Protein AF-A0A316YXF8-F1 (afdb_monomer_lite)

Structure (mmCIF, N/CA/C/O backbone):
data_AF-A0A316YXF8-F1
#
_entry.id   AF-A0A316YXF8-F1
#
loop_
_atom_site.group_PDB
_atom_site.id
_atom_site.type_symbol
_atom_site.label_atom_id
_atom_site.label_alt_id
_atom_site.label_comp_id
_atom_site.label_asym_id
_atom_site.label_entity_id
_atom_site.label_seq_id
_atom_site.pdbx_PDB_ins_code
_atom_site.Cartn_x
_atom_site.Cartn_y
_atom_site.Cartn_z
_atom_site.occupancy
_atom_site.B_iso_or_equiv
_atom_site.auth_seq_id
_atom_site.auth_comp_id
_atom_site.auth_asym_id
_atom_site.auth_atom_id
_atom_site.pdbx_PDB_model_num
ATOM 1 N N . GLY A 1 1 ? 9.022 20.559 -60.999 1.00 47.88 1 GLY A N 1
ATOM 2 C CA . GLY A 1 1 ? 9.938 20.021 -62.026 1.00 47.88 1 GLY A CA 1
ATOM 3 C C . GLY A 1 1 ? 11.095 19.333 -61.327 1.00 47.88 1 GLY A C 1
ATOM 4 O O . GLY A 1 1 ? 11.361 19.725 -60.196 1.00 47.88 1 GLY A O 1
ATOM 5 N N . PRO A 1 2 ? 11.727 18.314 -61.931 1.00 46.06 2 PRO A N 1
ATOM 6 C CA . PRO A 1 2 ? 12.823 17.569 -61.307 1.00 46.06 2 PRO A CA 1
ATOM 7 C C . PRO A 1 2 ? 14.004 18.493 -60.975 1.00 46.06 2 PRO A C 1
ATOM 9 O O . PRO A 1 2 ? 14.375 19.347 -61.781 1.00 46.06 2 PRO A O 1
ATOM 12 N N . THR A 1 3 ? 14.560 18.349 -59.773 1.00 60.22 3 THR A N 1
ATOM 13 C CA . THR A 1 3 ? 15.759 19.063 -59.309 1.00 60.22 3 THR A CA 1
ATOM 14 C C . THR A 1 3 ? 17.018 18.245 -59.606 1.00 60.22 3 THR A C 1
ATOM 16 O O . THR A 1 3 ? 16.942 17.033 -59.807 1.00 60.22 3 THR A O 1
ATOM 19 N N . ALA A 1 4 ? 18.189 18.896 -59.616 1.00 62.69 4 ALA A N 1
ATOM 20 C CA . ALA A 1 4 ? 19.482 18.242 -59.865 1.00 62.69 4 ALA A CA 1
ATOM 21 C C . ALA A 1 4 ? 19.772 17.070 -58.903 1.00 62.69 4 ALA A C 1
ATOM 23 O O . ALA A 1 4 ? 20.482 16.139 -59.265 1.00 62.69 4 ALA A O 1
ATOM 24 N N . GLU A 1 5 ? 19.180 17.092 -57.707 1.00 60.34 5 GLU A N 1
ATOM 25 C CA . GLU A 1 5 ? 19.328 16.050 -56.686 1.00 60.34 5 GLU A CA 1
ATOM 26 C C . GLU A 1 5 ? 18.308 14.902 -56.810 1.00 60.34 5 GLU A C 1
ATOM 28 O O . GLU A 1 5 ? 18.499 13.855 -56.199 1.00 60.34 5 GLU A O 1
ATOM 33 N N . ASN A 1 6 ? 17.245 15.038 -57.616 1.00 55.41 6 ASN A N 1
ATOM 34 C CA . ASN A 1 6 ? 16.284 13.952 -57.852 1.00 55.41 6 ASN A CA 1
ATOM 35 C C . ASN A 1 6 ? 15.755 13.947 -59.300 1.00 55.41 6 ASN A C 1
ATOM 37 O O . ASN A 1 6 ? 14.580 14.238 -59.552 1.00 55.41 6 ASN A O 1
ATOM 41 N N . PRO A 1 7 ? 16.613 13.594 -60.274 1.00 63.09 7 PRO A N 1
ATOM 42 C CA . PRO A 1 7 ? 16.256 13.604 -61.691 1.00 63.09 7 PRO A CA 1
ATOM 43 C C . PRO A 1 7 ? 15.217 12.535 -62.070 1.00 63.09 7 PRO A C 1
ATOM 45 O O . PRO A 1 7 ? 14.561 12.667 -63.099 1.00 63.09 7 PRO A O 1
ATOM 48 N N . GLY A 1 8 ? 15.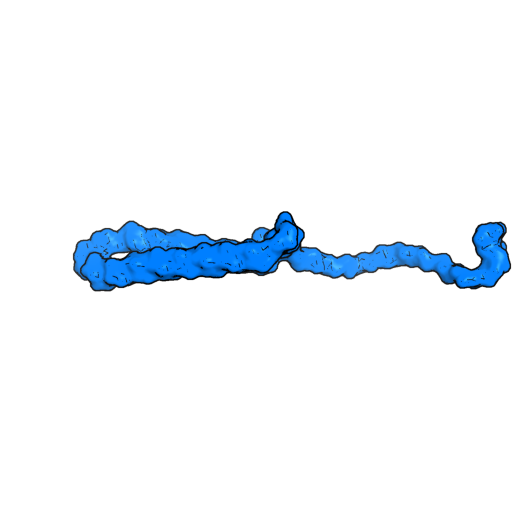046 11.491 -61.249 1.00 60.78 8 GLY A N 1
ATOM 49 C CA . GLY A 1 8 ? 14.103 10.392 -61.494 1.00 60.78 8 GLY A CA 1
ATOM 50 C C . GLY A 1 8 ? 12.742 10.543 -60.811 1.00 60.78 8 GLY A C 1
ATOM 51 O O . GLY A 1 8 ? 11.861 9.723 -61.051 1.00 60.78 8 GLY A O 1
ATOM 52 N N . ASN A 1 9 ? 12.563 11.553 -59.951 1.00 60.81 9 ASN A N 1
ATOM 53 C CA . ASN A 1 9 ? 11.360 11.741 -59.131 1.00 60.81 9 ASN A CA 1
ATOM 54 C C . ASN A 1 9 ? 10.955 10.470 -58.340 1.00 60.81 9 ASN A C 1
ATOM 56 O O . ASN A 1 9 ? 9.775 10.213 -58.114 1.00 60.81 9 ASN A O 1
ATOM 60 N N . VAL A 1 10 ? 11.946 9.658 -57.944 1.00 60.06 10 VAL A N 1
ATOM 61 C CA . VAL 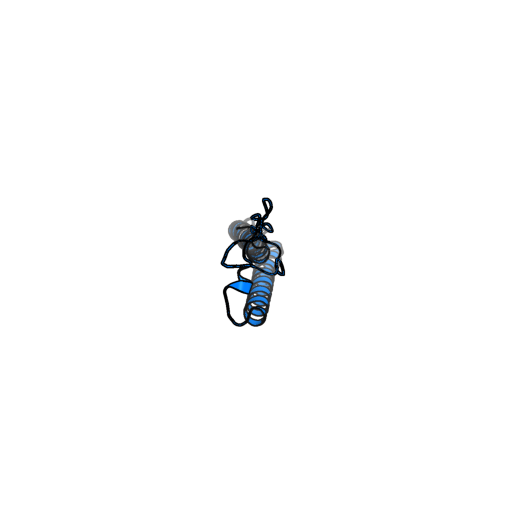A 1 10 ? 11.774 8.297 -57.386 1.00 60.06 10 VAL A CA 1
ATOM 62 C C . VAL A 1 10 ? 11.545 8.261 -55.872 1.00 60.06 10 VAL A C 1
ATOM 64 O O . VAL A 1 10 ? 11.285 7.203 -55.309 1.00 60.06 10 VAL A O 1
ATOM 67 N N . HIS A 1 11 ? 11.581 9.416 -55.211 1.00 53.88 11 HIS A N 1
ATOM 68 C CA . HIS A 1 11 ? 11.229 9.557 -53.802 1.00 53.88 11 HIS A CA 1
ATOM 69 C C . HIS A 1 11 ? 10.178 10.658 -53.667 1.00 53.88 11 HIS A C 1
ATOM 71 O O . HIS A 1 11 ? 10.406 11.755 -54.185 1.00 53.88 11 HIS A O 1
ATOM 77 N N . PRO A 1 12 ? 9.053 10.424 -52.968 1.00 56.94 12 PRO A N 1
ATOM 78 C CA . PRO A 1 12 ? 8.248 11.540 -52.517 1.00 56.94 12 PRO A CA 1
ATOM 79 C C . PRO A 1 12 ? 9.111 12.370 -51.562 1.00 56.94 12 PRO A C 1
ATOM 81 O O . PRO A 1 12 ? 9.734 11.819 -50.654 1.00 56.94 12 PRO A O 1
ATOM 84 N N . ALA A 1 13 ? 9.165 13.685 -51.778 1.00 58.84 13 ALA A N 1
ATOM 85 C CA . ALA A 1 13 ? 9.671 14.619 -50.783 1.00 58.84 13 ALA A CA 1
ATOM 86 C C . ALA A 1 13 ? 8.688 14.589 -49.608 1.00 58.84 13 ALA A C 1
ATOM 88 O O . ALA A 1 13 ? 7.696 15.314 -49.584 1.00 58.84 13 ALA A O 1
ATOM 89 N N . VAL A 1 14 ? 8.887 13.641 -48.696 1.00 53.72 14 VAL A N 1
ATOM 90 C CA . VAL A 1 14 ? 8.107 13.578 -47.470 1.00 53.72 14 VAL A CA 1
ATOM 91 C C . VAL A 1 14 ? 8.689 14.657 -46.571 1.00 53.72 14 VAL A C 1
ATOM 93 O O . VAL A 1 14 ? 9.672 14.427 -45.874 1.00 53.72 14 VAL A O 1
ATOM 96 N N . ASP A 1 15 ? 8.109 15.856 -46.619 1.00 58.12 15 ASP A N 1
ATOM 97 C CA . ASP A 1 15 ? 8.149 16.738 -45.458 1.00 58.12 15 ASP A CA 1
ATOM 98 C C . ASP A 1 15 ? 7.657 15.895 -44.278 1.00 58.12 15 ASP A C 1
ATOM 100 O O . ASP A 1 15 ? 6.524 15.390 -44.335 1.00 58.12 15 ASP A O 1
ATOM 104 N N . PRO A 1 16 ? 8.465 15.677 -43.228 1.00 53.88 16 PRO A N 1
ATOM 105 C CA . PRO A 1 16 ? 7.958 15.052 -42.031 1.00 53.88 16 PRO A CA 1
ATOM 106 C C . PRO A 1 16 ? 7.011 16.083 -41.426 1.00 53.88 16 PRO A C 1
ATOM 108 O O . PRO A 1 16 ? 7.422 16.982 -40.697 1.00 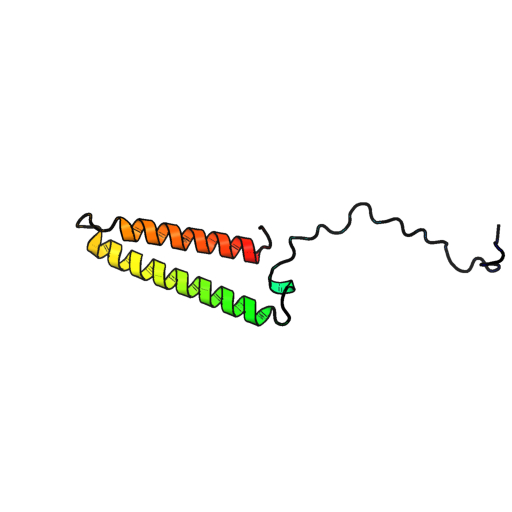53.88 16 PRO A O 1
ATOM 111 N N . LYS A 1 17 ? 5.726 16.003 -41.782 1.00 59.88 17 LYS A N 1
ATOM 112 C CA . LYS A 1 17 ? 4.672 16.647 -41.009 1.00 59.88 17 LYS A CA 1
ATOM 113 C C . LYS A 1 17 ? 4.815 16.081 -39.607 1.00 59.88 17 LYS A C 1
ATOM 115 O O . LYS A 1 17 ? 4.428 14.940 -39.372 1.00 59.88 17 LYS A O 1
ATOM 120 N N . SER A 1 18 ? 5.432 16.859 -38.717 1.00 55.16 18 SER A N 1
ATOM 121 C CA . SER A 1 18 ? 5.396 16.606 -37.284 1.00 55.16 18 SER A CA 1
ATOM 122 C C . SER A 1 18 ? 3.947 16.332 -36.927 1.00 55.16 18 SER A C 1
ATOM 124 O O . SER A 1 18 ? 3.079 17.160 -37.210 1.00 55.16 18 SER A O 1
ATOM 126 N N . ASP A 1 19 ? 3.689 15.144 -36.392 1.00 57.19 19 ASP A N 1
ATOM 127 C CA . ASP A 1 19 ? 2.354 14.753 -35.976 1.00 57.19 19 ASP A CA 1
ATOM 128 C C . ASP A 1 19 ? 1.853 15.796 -34.959 1.00 57.19 19 ASP A C 1
ATOM 130 O O . ASP A 1 19 ? 2.507 15.995 -33.930 1.00 57.19 19 ASP A O 1
ATOM 134 N N . PRO A 1 20 ? 0.757 16.530 -35.235 1.00 62.84 20 PRO A N 1
ATOM 135 C CA . PRO A 1 20 ? 0.239 17.535 -34.311 1.00 62.84 20 PRO A CA 1
ATOM 136 C C . PRO A 1 20 ? -0.295 16.911 -33.013 1.00 62.84 20 PRO A C 1
ATOM 138 O O . PRO A 1 20 ? -0.532 17.637 -32.050 1.00 62.84 20 PRO A O 1
ATOM 141 N N . ASN A 1 21 ? -0.457 15.584 -32.971 1.00 56.66 21 ASN A N 1
ATOM 142 C CA . ASN A 1 21 ? -0.730 14.811 -31.769 1.00 56.66 21 ASN A CA 1
ATOM 143 C C . ASN A 1 21 ? 0.407 13.803 -31.545 1.00 56.66 21 ASN A C 1
ATOM 145 O O . ASN A 1 21 ? 0.245 12.615 -31.837 1.00 56.66 21 ASN A O 1
ATOM 149 N N . PRO A 1 22 ? 1.561 14.227 -30.990 1.00 59.91 22 PRO A N 1
ATOM 150 C CA . PRO A 1 22 ? 2.504 13.252 -30.463 1.00 59.91 22 PRO A CA 1
ATOM 151 C C . PRO A 1 22 ? 1.747 12.357 -29.468 1.00 59.91 22 PRO A C 1
ATOM 153 O O . PRO A 1 22 ? 0.905 12.876 -28.721 1.00 59.91 22 PRO A O 1
ATOM 156 N N . PRO A 1 23 ? 1.991 11.031 -29.449 1.00 59.16 23 PRO A N 1
ATOM 157 C CA . PRO A 1 23 ? 1.361 10.164 -28.467 1.00 59.16 23 PRO A CA 1
ATOM 158 C C . PRO A 1 23 ? 1.596 10.788 -27.097 1.00 59.16 23 PRO A C 1
ATOM 160 O O . PRO A 1 23 ? 2.741 11.089 -26.743 1.00 59.16 23 PRO A O 1
ATOM 163 N N . LYS A 1 24 ? 0.502 11.064 -26.369 1.00 53.38 24 LYS A N 1
ATOM 164 C CA . LYS A 1 24 ? 0.579 11.539 -24.988 1.00 53.38 24 LYS A CA 1
ATOM 165 C C . LYS A 1 24 ? 1.567 10.610 -24.301 1.00 53.38 24 LYS A C 1
ATOM 167 O O . LYS A 1 24 ? 1.338 9.403 -24.288 1.00 53.38 24 LYS A O 1
ATOM 172 N N . GLN A 1 25 ? 2.680 11.151 -23.804 1.00 53.72 25 GLN A N 1
ATOM 173 C CA . GLN A 1 25 ? 3.517 10.406 -22.877 1.00 53.72 25 GLN A CA 1
ATOM 174 C C . GLN A 1 25 ? 2.635 10.196 -21.647 1.00 53.72 25 GLN A C 1
ATOM 176 O O . GLN A 1 25 ? 2.599 11.042 -20.760 1.00 53.72 25 GLN A O 1
ATOM 181 N N . GLU A 1 26 ? 1.841 9.120 -21.654 1.00 53.31 26 GLU A N 1
ATOM 182 C CA . GLU A 1 26 ? 1.314 8.508 -20.444 1.00 53.31 26 GLU A CA 1
ATOM 183 C C . GLU A 1 26 ? 2.505 8.468 -19.491 1.00 53.31 26 GLU A C 1
ATOM 185 O O . GLU A 1 26 ? 3.575 7.989 -19.891 1.00 53.31 26 GLU A O 1
ATOM 190 N N . GLY A 1 27 ? 2.374 9.157 -18.350 1.00 54.09 27 GLY A N 1
ATOM 191 C CA . GLY A 1 27 ? 3.498 9.560 -17.507 1.00 54.09 27 GLY A CA 1
ATOM 192 C C . GLY A 1 27 ? 4.496 8.421 -17.400 1.00 54.09 27 GLY A C 1
ATOM 193 O O . GLY A 1 27 ? 4.093 7.289 -17.134 1.00 54.09 27 GLY A O 1
ATOM 194 N N . ARG A 1 28 ? 5.765 8.691 -17.747 1.00 60.84 28 ARG A N 1
ATOM 195 C CA . ARG A 1 28 ? 6.804 7.661 -17.885 1.00 60.84 28 ARG A CA 1
ATOM 196 C C . ARG A 1 28 ? 6.825 6.852 -16.598 1.00 60.84 28 ARG A C 1
ATOM 198 O O . ARG A 1 28 ? 7.370 7.304 -15.599 1.00 60.84 28 ARG A O 1
ATOM 205 N N . SER A 1 29 ? 6.182 5.689 -16.631 1.00 71.62 29 SER A N 1
ATOM 206 C CA . SER A 1 29 ? 6.061 4.841 -15.457 1.00 71.62 29 SER A CA 1
ATOM 207 C C . SER A 1 29 ? 7.460 4.577 -14.917 1.00 71.62 29 SER A C 1
ATOM 209 O O . SER A 1 29 ? 8.369 4.304 -15.707 1.00 71.62 29 SER A O 1
ATOM 211 N N . ILE A 1 30 ? 7.641 4.636 -13.596 1.00 81.06 30 ILE A N 1
ATOM 212 C CA . ILE A 1 30 ? 8.954 4.433 -12.967 1.00 81.06 30 ILE A CA 1
ATOM 213 C C . ILE A 1 30 ? 9.586 3.085 -13.346 1.00 81.06 30 ILE A C 1
ATOM 215 O O . ILE A 1 30 ? 10.805 2.934 -13.305 1.00 81.06 30 ILE A O 1
ATOM 219 N N . PHE A 1 31 ? 8.772 2.118 -13.785 1.00 82.12 31 PHE A N 1
ATOM 220 C CA . PHE A 1 31 ? 9.231 0.835 -14.309 1.00 82.12 31 PHE A CA 1
ATOM 221 C C . PHE A 1 31 ? 10.119 0.981 -15.552 1.00 82.12 31 PHE A C 1
ATOM 223 O O . PHE A 1 31 ? 11.032 0.186 -15.733 1.00 82.12 31 PHE A O 1
ATOM 230 N N . ASN A 1 32 ? 9.918 2.020 -16.364 1.00 80.31 32 ASN A N 1
ATOM 231 C CA . ASN A 1 32 ? 10.739 2.295 -17.545 1.00 80.31 32 ASN A CA 1
ATOM 232 C C . ASN A 1 32 ? 12.052 3.024 -17.209 1.00 80.31 32 ASN A C 1
ATOM 234 O O . ASN A 1 32 ? 12.888 3.208 -18.091 1.00 80.31 32 ASN A O 1
ATOM 238 N N . SER A 1 33 ? 12.233 3.455 -15.957 1.00 83.06 33 SER A N 1
ATOM 239 C CA . SER A 1 33 ? 13.409 4.208 -15.501 1.00 83.06 33 SER A CA 1
ATOM 240 C C . SER A 1 33 ? 14.547 3.313 -15.002 1.00 83.06 33 SER A C 1
ATOM 242 O O . SER A 1 33 ? 15.572 3.823 -14.554 1.00 83.06 33 SER A O 1
ATOM 244 N N . ILE A 1 34 ? 14.381 1.989 -15.054 1.00 84.81 34 ILE A N 1
ATOM 245 C CA . ILE A 1 34 ? 15.370 1.014 -14.589 1.00 84.81 34 ILE A CA 1
ATOM 246 C C . ILE A 1 34 ? 15.530 -0.143 -15.582 1.00 84.81 34 ILE A C 1
ATOM 248 O O . ILE A 1 34 ? 14.632 -0.429 -16.369 1.00 84.81 34 ILE A O 1
ATOM 252 N N . GLU A 1 35 ? 16.657 -0.854 -15.510 1.00 83.81 35 GLU A N 1
ATOM 253 C CA . GLU A 1 35 ? 16.965 -1.964 -16.428 1.00 83.81 35 GLU A CA 1
ATOM 254 C C . GLU A 1 35 ? 16.044 -3.181 -16.248 1.00 83.81 35 GLU A C 1
ATOM 256 O O . GLU A 1 35 ? 15.701 -3.850 -17.222 1.00 83.81 35 GLU A O 1
ATOM 261 N N . ASN A 1 36 ? 15.631 -3.475 -15.008 1.00 89.62 36 ASN A N 1
ATOM 262 C CA . ASN A 1 36 ? 14.772 -4.617 -14.693 1.00 89.62 36 ASN A CA 1
ATOM 263 C C . ASN A 1 36 ? 13.424 -4.172 -14.089 1.00 89.62 36 ASN A C 1
ATOM 265 O O . ASN A 1 36 ? 13.267 -4.197 -12.863 1.00 89.62 36 ASN A O 1
ATOM 269 N N . PRO A 1 37 ? 12.423 -3.820 -14.919 1.00 87.81 37 PRO A N 1
ATOM 270 C CA . PRO A 1 37 ? 11.098 -3.404 -14.450 1.00 87.81 37 PRO A CA 1
ATOM 271 C C . PRO A 1 37 ? 10.396 -4.453 -13.577 1.00 87.81 37 PRO A C 1
ATOM 273 O O . PRO A 1 37 ? 9.634 -4.099 -12.676 1.00 87.81 37 PRO A O 1
ATOM 276 N N . TYR A 1 38 ? 10.649 -5.744 -13.813 1.00 89.12 38 TYR A N 1
ATOM 277 C CA . TYR A 1 38 ? 10.025 -6.830 -13.056 1.00 89.12 38 TYR A CA 1
ATOM 278 C C . TYR A 1 38 ? 10.517 -6.876 -11.610 1.00 89.12 38 TYR A C 1
ATOM 280 O O . TYR A 1 38 ? 9.704 -7.055 -10.705 1.00 89.12 38 TYR A O 1
ATOM 288 N N . ALA A 1 39 ? 11.814 -6.649 -11.385 1.00 89.94 39 ALA A N 1
ATOM 289 C CA . ALA A 1 39 ? 12.379 -6.594 -10.038 1.00 89.94 39 ALA A CA 1
ATOM 290 C C . ALA A 1 39 ? 11.772 -5.448 -9.216 1.00 89.94 39 ALA A C 1
ATOM 292 O O . ALA A 1 39 ? 11.421 -5.635 -8.052 1.00 89.94 39 ALA A O 1
ATOM 293 N N . LEU A 1 40 ? 11.578 -4.275 -9.828 1.00 89.62 40 LEU A N 1
ATOM 294 C CA . LEU A 1 40 ? 10.905 -3.159 -9.161 1.00 89.62 40 LEU A CA 1
ATOM 295 C C . LEU A 1 40 ? 9.428 -3.446 -8.917 1.00 89.62 40 LEU A C 1
ATOM 297 O O . LEU A 1 40 ? 8.927 -3.130 -7.844 1.00 89.62 40 LEU A O 1
ATOM 301 N N . ARG A 1 41 ? 8.730 -4.086 -9.862 1.00 89.56 41 ARG A N 1
ATOM 302 C CA . ARG A 1 41 ? 7.334 -4.495 -9.654 1.00 89.56 41 ARG A CA 1
ATOM 303 C C . ARG A 1 41 ? 7.211 -5.446 -8.468 1.00 89.56 41 ARG A C 1
ATOM 305 O O . ARG A 1 41 ? 6.338 -5.253 -7.630 1.00 89.56 41 ARG A O 1
ATOM 312 N N . GLU A 1 42 ? 8.105 -6.424 -8.369 1.00 92.69 42 GLU A N 1
ATOM 313 C CA 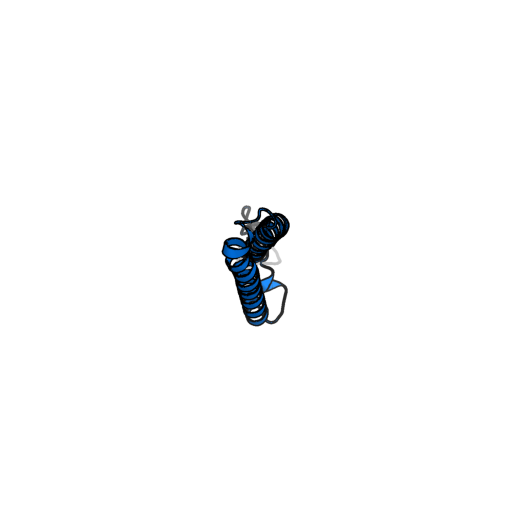. GLU A 1 42 ? 8.152 -7.354 -7.243 1.00 92.69 42 GLU A CA 1
ATOM 314 C C . GLU A 1 42 ? 8.449 -6.634 -5.918 1.00 92.69 42 GLU A C 1
ATOM 316 O O . GLU A 1 42 ? 7.769 -6.878 -4.921 1.00 92.69 42 GLU A O 1
ATOM 321 N N . ALA A 1 43 ? 9.426 -5.723 -5.900 1.00 94.81 43 ALA A N 1
ATOM 322 C CA . ALA A 1 43 ? 9.757 -4.932 -4.717 1.00 94.81 43 ALA A CA 1
ATOM 323 C C . ALA A 1 43 ? 8.579 -4.054 -4.257 1.00 94.81 43 ALA A C 1
ATOM 325 O O . ALA A 1 43 ? 8.276 -4.013 -3.066 1.00 94.81 43 ALA A O 1
ATOM 326 N N . MET A 1 44 ? 7.872 -3.418 -5.196 1.00 92.94 44 MET A N 1
ATOM 327 C CA . MET A 1 44 ? 6.679 -2.614 -4.914 1.00 92.94 44 MET A CA 1
ATOM 328 C C . MET A 1 44 ? 5.540 -3.470 -4.353 1.00 92.94 44 MET A C 1
ATOM 330 O O . MET A 1 44 ? 4.936 -3.101 -3.352 1.00 92.94 44 MET A O 1
ATOM 334 N N . THR A 1 45 ? 5.289 -4.652 -4.925 1.00 92.88 45 THR A N 1
ATOM 335 C CA . THR A 1 45 ? 4.291 -5.590 -4.383 1.00 92.88 45 THR A CA 1
ATOM 336 C C . THR A 1 45 ? 4.652 -6.057 -2.971 1.00 92.88 45 THR A C 1
ATOM 338 O O . THR A 1 45 ? 3.775 -6.161 -2.118 1.00 92.88 45 THR A O 1
ATOM 341 N N . LYS A 1 46 ? 5.935 -6.313 -2.683 1.00 96.81 46 LYS A N 1
ATOM 342 C CA . LYS A 1 46 ? 6.384 -6.649 -1.321 1.00 96.81 46 LYS A CA 1
ATOM 343 C C . LYS A 1 46 ? 6.147 -5.493 -0.350 1.00 96.81 46 LYS A C 1
ATOM 345 O O . LYS A 1 46 ? 5.642 -5.732 0.741 1.00 96.81 46 LYS A O 1
ATOM 350 N N . LEU A 1 47 ? 6.455 -4.260 -0.757 1.00 96.62 47 LEU A N 1
ATOM 351 C CA . LEU A 1 47 ? 6.209 -3.063 0.047 1.00 96.62 47 LEU A CA 1
ATOM 352 C C . LEU A 1 47 ? 4.716 -2.888 0.364 1.00 96.62 47 LEU A C 1
ATOM 354 O O . LEU A 1 47 ? 4.364 -2.664 1.520 1.00 96.62 47 LEU A O 1
ATOM 358 N N . GLU A 1 48 ? 3.842 -3.035 -0.634 1.00 95.00 48 GLU A N 1
ATOM 359 C CA . GLU A 1 48 ? 2.384 -2.978 -0.458 1.00 95.00 48 GLU A CA 1
ATOM 360 C C . GLU A 1 48 ? 1.891 -4.031 0.545 1.00 95.00 48 GLU A C 1
ATOM 362 O O . GLU A 1 48 ? 1.150 -3.692 1.468 1.00 95.00 48 GLU A O 1
ATOM 367 N N . SER A 1 49 ? 2.361 -5.277 0.420 1.00 96.62 49 SER A N 1
ATOM 368 C CA . SER A 1 49 ? 2.031 -6.356 1.359 1.00 96.62 49 SER A CA 1
ATOM 369 C C . SER A 1 49 ? 2.514 -6.064 2.782 1.00 96.62 49 SER A C 1
ATOM 371 O O . SER A 1 49 ? 1.777 -6.296 3.736 1.00 96.62 49 SER A O 1
ATOM 373 N N . SER A 1 50 ? 3.722 -5.517 2.949 1.00 97.75 50 SER A N 1
ATOM 374 C CA . SER A 1 50 ? 4.235 -5.133 4.271 1.00 97.75 50 SER A CA 1
ATOM 375 C C . SER A 1 50 ? 3.427 -3.995 4.900 1.00 97.75 50 SER A C 1
ATOM 377 O O . SER A 1 50 ? 3.210 -3.992 6.110 1.00 97.75 50 SER A O 1
ATOM 379 N N . LEU A 1 51 ? 2.940 -3.039 4.102 1.00 97.44 51 LEU A N 1
ATOM 380 C CA . LEU A 1 51 ? 2.037 -1.996 4.595 1.00 97.44 51 LEU A CA 1
ATOM 381 C C . LEU A 1 51 ? 0.701 -2.587 5.061 1.00 97.44 51 LEU A C 1
ATOM 383 O O . LEU A 1 51 ? 0.194 -2.181 6.106 1.00 97.44 51 LEU A O 1
ATOM 387 N N . ASP A 1 52 ? 0.155 -3.561 4.331 1.00 96.94 52 ASP A N 1
ATOM 388 C CA . ASP A 1 52 ? -1.067 -4.265 4.731 1.00 96.94 52 ASP A CA 1
ATOM 389 C C . ASP A 1 52 ? -0.891 -5.063 6.023 1.00 96.94 52 ASP A C 1
ATOM 391 O O . ASP A 1 52 ? -1.772 -5.042 6.885 1.00 96.94 52 ASP A O 1
ATOM 395 N N . GLU A 1 53 ? 0.259 -5.705 6.205 1.00 97.19 53 GLU A N 1
ATOM 396 C CA . GLU A 1 53 ? 0.592 -6.407 7.442 1.00 97.19 53 GLU A CA 1
ATOM 397 C C . GLU A 1 53 ? 0.647 -5.438 8.632 1.00 97.19 53 GLU A C 1
ATOM 399 O O . GLU A 1 53 ? -0.013 -5.666 9.646 1.00 97.19 53 GLU A O 1
ATOM 404 N N . ILE A 1 54 ? 1.336 -4.301 8.487 1.00 95.44 54 ILE A N 1
ATOM 405 C CA . ILE A 1 54 ? 1.415 -3.270 9.534 1.00 95.44 54 ILE A CA 1
ATOM 406 C C . ILE A 1 54 ? 0.024 -2.721 9.877 1.00 95.44 54 ILE A C 1
ATOM 408 O O . ILE A 1 54 ? -0.323 -2.602 11.053 1.00 95.44 54 ILE A O 1
ATOM 412 N N . ILE A 1 55 ? -0.792 -2.397 8.869 1.00 94.69 55 ILE A N 1
ATOM 413 C CA . ILE A 1 55 ? -2.169 -1.928 9.080 1.00 94.69 55 ILE A CA 1
ATOM 414 C C . ILE A 1 55 ? -2.980 -2.981 9.841 1.00 94.69 55 ILE A C 1
ATOM 416 O O . ILE A 1 55 ? -3.700 -2.627 10.776 1.00 94.69 55 ILE A O 1
ATOM 420 N N . SER A 1 56 ? -2.841 -4.255 9.475 1.00 94.56 56 SER A N 1
ATOM 421 C CA . SER A 1 56 ? -3.552 -5.365 10.115 1.00 94.56 56 SER A CA 1
ATOM 422 C C . SER A 1 56 ? -3.155 -5.531 11.583 1.00 94.56 56 SER A C 1
ATOM 424 O O . SER A 1 56 ? -4.028 -5.750 12.422 1.00 94.56 56 SER A O 1
ATOM 426 N N . LEU A 1 57 ? -1.870 -5.353 11.919 1.00 93.06 57 LEU A N 1
ATOM 427 C CA . LEU A 1 57 ? -1.390 -5.369 13.306 1.00 93.06 57 LEU A CA 1
ATOM 428 C C . LEU A 1 57 ? -2.064 -4.271 14.136 1.00 93.06 57 LEU A C 1
ATOM 430 O O . LEU A 1 57 ? -2.639 -4.553 15.187 1.00 93.06 57 LEU A O 1
ATOM 434 N N . PHE A 1 58 ? -2.076 -3.033 13.632 1.00 91.62 58 PHE A N 1
ATOM 435 C CA . PHE A 1 58 ? -2.763 -1.940 14.316 1.00 91.62 58 PHE A CA 1
ATOM 436 C C . PHE A 1 58 ? -4.267 -2.197 14.435 1.00 91.62 58 PHE A C 1
ATOM 438 O O . PHE A 1 58 ? -4.842 -1.929 15.481 1.00 91.62 58 PHE A O 1
ATOM 445 N N . GLN A 1 59 ? -4.925 -2.717 13.399 1.00 88.62 59 GLN A N 1
ATOM 446 C CA . GLN A 1 59 ? -6.360 -3.006 13.455 1.00 88.62 59 GLN A CA 1
ATOM 447 C C . GLN A 1 59 ? -6.694 -4.075 14.503 1.00 88.62 59 GLN A C 1
ATOM 449 O O . GLN A 1 59 ? -7.597 -3.855 15.308 1.00 88.62 59 GLN A O 1
ATOM 454 N N . GLY A 1 60 ? -5.925 -5.167 14.563 1.00 87.00 60 GLY A N 1
ATOM 455 C CA . GLY A 1 60 ? -6.108 -6.213 15.572 1.00 87.00 60 GLY A CA 1
ATOM 456 C C . GLY A 1 60 ? -5.880 -5.716 17.005 1.00 87.00 60 GLY A C 1
ATOM 457 O O . GLY A 1 60 ? -6.654 -6.030 17.912 1.00 87.00 60 GLY A O 1
ATOM 458 N N . GLU A 1 61 ? -4.861 -4.880 17.224 1.00 78.38 61 GLU A N 1
ATOM 459 C CA . GLU A 1 61 ? -4.641 -4.246 18.529 1.00 78.38 61 GLU A CA 1
ATOM 460 C C . GLU A 1 61 ? -5.706 -3.192 18.856 1.00 78.38 61 GLU A C 1
ATOM 462 O O . GLU A 1 61 ? -6.104 -3.053 20.012 1.00 78.38 61 GLU A O 1
ATOM 467 N N . GLY A 1 62 ? -6.211 -2.473 17.854 1.00 75.00 62 GLY A N 1
ATOM 468 C CA . 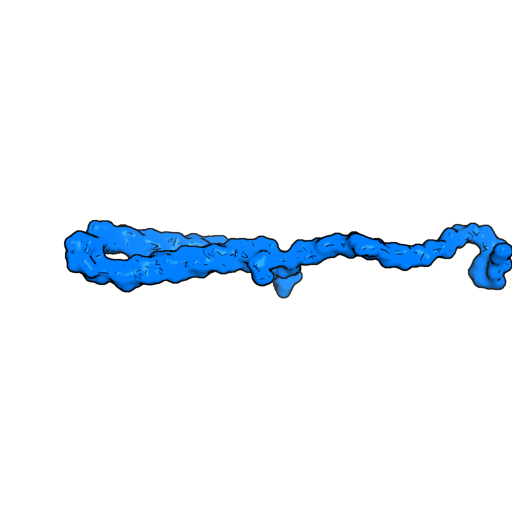GLY A 1 62 ? -7.253 -1.459 17.993 1.00 75.00 62 GLY A CA 1
ATOM 469 C C . GLY A 1 62 ? -8.588 -2.012 18.472 1.00 75.00 62 GLY A C 1
ATOM 470 O O . GLY A 1 62 ? -9.258 -1.354 19.267 1.00 75.00 62 GLY A O 1
ATOM 471 N N . ASP A 1 63 ? -8.941 -3.235 18.084 1.00 71.62 63 ASP A N 1
ATOM 472 C CA . ASP A 1 63 ? -10.121 -3.931 18.610 1.00 71.62 63 ASP A CA 1
ATOM 473 C C . ASP A 1 63 ? -9.982 -4.266 20.107 1.00 71.62 63 ASP A C 1
ATOM 475 O O . ASP A 1 63 ? -10.974 -4.349 20.841 1.00 71.62 63 ASP A O 1
ATOM 479 N N . THR A 1 64 ? -8.739 -4.407 20.575 1.00 68.19 64 THR A N 1
ATOM 480 C CA . THR A 1 64 ? -8.407 -4.725 21.968 1.00 68.19 64 THR A CA 1
ATOM 481 C C . THR A 1 64 ? -8.277 -3.453 22.816 1.00 68.19 64 THR A C 1
ATOM 483 O O . THR A 1 64 ? -8.938 -3.328 23.843 1.00 68.19 64 THR A O 1
ATOM 486 N N . LEU A 1 65 ? -7.487 -2.476 22.359 1.00 66.81 65 LEU A N 1
ATOM 487 C CA . LEU A 1 65 ? -7.160 -1.223 23.056 1.00 66.81 65 LEU A CA 1
ATOM 488 C C . LEU A 1 65 ? -8.205 -0.116 22.859 1.00 66.81 65 LEU A C 1
ATOM 490 O O . LEU A 1 65 ? -8.290 0.822 23.652 1.00 66.81 65 LEU A O 1
ATOM 494 N N . GLY A 1 66 ? -9.005 -0.188 21.793 1.00 59.38 66 GLY A N 1
ATOM 495 C CA . GLY A 1 66 ? -10.034 0.802 21.469 1.00 59.38 66 GLY A CA 1
ATOM 496 C C . GLY A 1 66 ? -11.161 0.874 22.499 1.00 59.38 66 GLY A C 1
ATOM 497 O O . GLY A 1 66 ? -11.831 1.902 22.583 1.00 59.38 66 GLY A O 1
ATOM 498 N N . LYS A 1 67 ? -11.324 -0.169 23.322 1.00 61.56 67 LYS A N 1
ATOM 499 C CA . LYS A 1 67 ? -12.260 -0.186 24.455 1.00 61.56 67 LYS A CA 1
ATOM 500 C C . LYS A 1 67 ? -11.844 0.763 25.584 1.00 61.56 67 LYS A C 1
ATOM 502 O O . LYS A 1 67 ? -12.718 1.296 26.258 1.00 61.56 67 LYS A O 1
ATOM 507 N N . ASP A 1 68 ? -10.547 1.051 25.705 1.00 62.31 68 ASP A N 1
ATOM 508 C CA . ASP A 1 68 ? -9.973 1.850 26.796 1.00 62.31 68 ASP A CA 1
ATOM 509 C C . ASP A 1 68 ? -9.588 3.280 26.366 1.00 62.31 68 ASP A C 1
ATOM 511 O O . ASP A 1 68 ? -8.948 4.020 27.109 1.00 62.31 68 ASP A O 1
ATOM 515 N N . GLY A 1 69 ? -9.957 3.700 25.149 1.00 63.50 69 GLY A N 1
ATOM 516 C CA . GLY A 1 69 ? -9.756 5.075 24.667 1.00 63.50 69 GLY A CA 1
ATOM 517 C C . GLY A 1 69 ? -8.310 5.456 24.304 1.00 63.50 69 GLY A C 1
ATOM 518 O O . GLY A 1 69 ? -8.082 6.565 23.824 1.00 63.50 69 GLY A O 1
ATOM 519 N N . GLY A 1 70 ? -7.336 4.551 24.459 1.00 74.56 70 GLY A N 1
ATOM 520 C CA . GLY A 1 70 ? -5.907 4.806 24.202 1.00 74.56 70 GLY A CA 1
ATOM 521 C C . GLY A 1 70 ? -5.452 4.680 22.740 1.00 74.56 70 GLY A C 1
ATOM 522 O O . GLY A 1 70 ? -4.304 4.980 22.418 1.00 74.56 70 GLY A O 1
ATOM 523 N N . PHE A 1 71 ? -6.327 4.253 21.824 1.00 83.56 71 PHE A N 1
ATOM 524 C CA . PHE A 1 71 ? -5.931 3.829 20.473 1.00 83.56 71 PHE A CA 1
ATOM 525 C C . PHE A 1 71 ? -5.776 4.968 19.432 1.00 83.56 71 PHE A C 1
ATOM 527 O O . PHE A 1 71 ? -5.700 4.735 18.225 1.00 83.56 71 PHE A O 1
ATOM 534 N N . THR A 1 72 ? -5.711 6.231 19.857 1.00 85.00 72 THR A N 1
ATOM 535 C CA . THR A 1 72 ? -5.646 7.389 18.940 1.00 85.00 72 THR A CA 1
ATOM 536 C C . THR A 1 72 ? -4.417 7.351 18.025 1.00 85.00 72 THR A C 1
ATOM 538 O O . THR A 1 72 ? -4.543 7.572 16.821 1.00 85.00 72 THR A O 1
ATOM 541 N N . LYS A 1 73 ? -3.240 6.986 18.554 1.00 87.19 73 LYS A N 1
ATOM 542 C CA . LYS A 1 73 ? -2.009 6.871 17.752 1.00 87.19 73 LYS A CA 1
ATOM 543 C C . LYS A 1 73 ? -2.044 5.726 16.743 1.00 87.19 73 LYS A C 1
ATOM 545 O O . LYS A 1 73 ? -1.538 5.893 15.638 1.00 87.19 73 LYS A O 1
ATOM 550 N N . GLY A 1 74 ? -2.699 4.615 17.073 1.00 88.38 74 GLY A N 1
ATOM 551 C CA . GLY A 1 74 ? -2.912 3.522 16.126 1.00 88.38 74 GLY A CA 1
ATOM 552 C C . GLY A 1 74 ? -3.804 3.941 14.954 1.00 88.38 74 GLY A C 1
ATOM 553 O O . GLY A 1 74 ? -3.487 3.650 13.805 1.00 88.38 74 GLY A O 1
ATOM 554 N N . LYS A 1 75 ? -4.864 4.723 15.213 1.00 89.56 75 LYS A N 1
ATOM 555 C CA . LYS A 1 75 ? -5.708 5.299 14.149 1.00 89.56 75 LYS A CA 1
ATOM 556 C C . LYS A 1 75 ? -4.933 6.261 13.244 1.00 89.56 75 LYS A C 1
ATOM 558 O O . LYS A 1 75 ? -5.064 6.171 12.027 1.00 89.56 75 LYS A O 1
ATOM 563 N N . GLU A 1 76 ? -4.117 7.151 13.817 1.00 92.56 76 GLU A N 1
ATOM 564 C CA . GLU A 1 76 ? -3.239 8.046 13.043 1.00 92.56 76 GLU A CA 1
ATOM 565 C C . GLU A 1 76 ? -2.267 7.250 12.153 1.00 92.56 76 GLU A C 1
ATOM 567 O O . GLU A 1 76 ? -2.108 7.566 10.972 1.00 92.56 76 GLU A O 1
ATOM 572 N N . ALA A 1 77 ? -1.655 6.195 12.701 1.00 92.50 77 ALA A N 1
ATOM 573 C CA . ALA A 1 77 ? -0.732 5.329 11.974 1.00 92.50 77 ALA A CA 1
ATOM 574 C C . ALA A 1 77 ? -1.425 4.605 10.809 1.00 92.50 77 ALA A C 1
ATOM 576 O O . ALA A 1 77 ? -0.933 4.665 9.684 1.00 92.50 77 ALA A O 1
ATOM 577 N N . ILE A 1 78 ? -2.601 4.004 11.039 1.00 94.69 78 ILE A N 1
ATOM 578 C CA . ILE A 1 78 ? -3.402 3.352 9.988 1.00 94.69 78 ILE A CA 1
ATOM 579 C C . ILE A 1 78 ? -3.688 4.323 8.839 1.00 94.69 78 ILE A C 1
ATOM 581 O O . ILE A 1 78 ? -3.494 3.967 7.678 1.00 94.69 78 ILE A O 1
ATOM 585 N N . THR A 1 79 ? -4.133 5.546 9.143 1.00 95.69 79 THR A N 1
ATOM 586 C CA . THR A 1 79 ? -4.399 6.565 8.117 1.00 95.69 79 THR A CA 1
ATOM 587 C C . THR A 1 79 ? -3.141 6.878 7.314 1.00 95.69 79 THR A C 1
ATOM 589 O O . THR A 1 79 ? -3.185 6.908 6.088 1.00 95.69 79 THR A O 1
ATOM 592 N N . LYS A 1 80 ? -1.996 7.043 7.983 1.00 97.12 80 LYS A N 1
ATOM 593 C CA . LYS A 1 80 ? -0.729 7.345 7.313 1.00 97.12 80 LYS A CA 1
ATOM 594 C C . LYS A 1 80 ? -0.285 6.224 6.370 1.00 97.12 80 LYS A C 1
ATOM 596 O O . LYS A 1 80 ? 0.069 6.506 5.230 1.00 97.12 80 LYS A O 1
ATOM 601 N N . PHE A 1 81 ? -0.348 4.968 6.810 1.00 96.81 81 PHE A N 1
ATOM 602 C CA . PHE A 1 81 ? 0.021 3.832 5.963 1.00 96.81 81 PHE A CA 1
ATOM 603 C C . PHE A 1 81 ? -0.93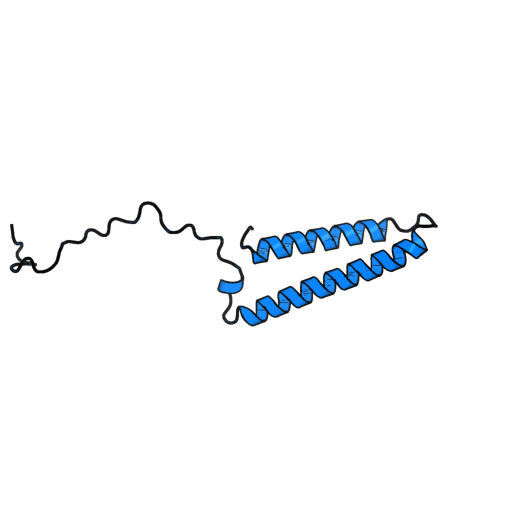6 3.651 4.780 1.00 96.81 81 PHE A C 1
ATOM 605 O O . PHE A 1 81 ? -0.487 3.317 3.688 1.00 96.81 81 PHE A O 1
ATOM 612 N N . LYS A 1 82 ? -2.236 3.925 4.955 1.00 96.38 82 LYS A N 1
ATOM 613 C CA . LYS A 1 82 ? -3.200 3.931 3.843 1.00 96.38 82 LYS A CA 1
ATOM 614 C C . LYS A 1 82 ? -2.871 5.000 2.802 1.00 96.38 82 LYS A C 1
ATOM 616 O O . LYS A 1 82 ? -2.847 4.677 1.620 1.00 96.38 82 LYS A O 1
ATOM 621 N N . ASN A 1 83 ? -2.547 6.218 3.233 1.00 97.06 83 ASN A N 1
ATOM 622 C CA . ASN A 1 83 ? -2.156 7.291 2.316 1.00 97.06 83 ASN A CA 1
ATOM 623 C C . ASN A 1 83 ? -0.896 6.919 1.525 1.00 97.06 83 ASN A C 1
ATOM 625 O O . ASN A 1 83 ? -0.860 7.088 0.313 1.00 97.06 83 ASN A O 1
ATOM 629 N N . TRP A 1 84 ? 0.105 6.320 2.177 1.00 97.12 84 TRP A N 1
ATOM 630 C CA . TRP A 1 84 ? 1.290 5.825 1.471 1.00 97.12 84 TRP A CA 1
ATOM 631 C C . TRP A 1 84 ? 0.951 4.777 0.410 1.00 97.12 84 TRP A C 1
ATOM 633 O O . TRP A 1 84 ? 1.535 4.801 -0.666 1.00 97.12 84 TRP A O 1
ATOM 643 N N . LYS A 1 85 ? -0.012 3.879 0.657 1.00 95.06 85 LYS A N 1
ATOM 644 C CA . LYS A 1 85 ? -0.469 2.940 -0.382 1.00 95.06 85 LYS A CA 1
ATOM 645 C C . LYS A 1 85 ? -1.093 3.659 -1.578 1.00 95.06 85 LYS A C 1
ATOM 647 O O . LYS A 1 85 ? -0.858 3.252 -2.711 1.00 95.06 85 LYS A O 1
ATOM 652 N N . GLU A 1 86 ? -1.878 4.706 -1.341 1.00 93.94 86 GLU A N 1
ATOM 653 C CA . GLU A 1 86 ? -2.463 5.511 -2.419 1.00 93.94 86 GLU A CA 1
ATOM 654 C C . GLU A 1 86 ? -1.380 6.221 -3.241 1.00 93.94 86 GLU A C 1
ATOM 656 O O . GLU A 1 86 ? -1.440 6.205 -4.469 1.00 93.94 86 GLU A O 1
ATOM 661 N N . GLU A 1 87 ? -0.359 6.771 -2.581 1.00 93.81 87 GLU A N 1
ATOM 662 C CA . GLU A 1 87 ? 0.809 7.368 -3.239 1.00 93.81 87 GLU A CA 1
ATOM 663 C C . GLU A 1 87 ? 1.581 6.327 -4.072 1.00 93.81 87 GLU A C 1
ATOM 665 O O . GLU A 1 87 ? 1.909 6.578 -5.230 1.00 93.81 87 GLU A O 1
ATOM 670 N N . LEU A 1 88 ? 1.805 5.115 -3.549 1.00 91.81 88 LEU A N 1
ATOM 671 C CA . LEU A 1 88 ? 2.457 4.030 -4.299 1.00 91.81 88 LEU A CA 1
ATOM 672 C C . LEU A 1 88 ? 1.650 3.605 -5.536 1.00 91.81 88 LEU A C 1
ATOM 674 O O . LEU A 1 88 ? 2.223 3.334 -6.594 1.00 91.81 88 LEU A O 1
ATOM 678 N N . GLU A 1 89 ? 0.322 3.575 -5.431 1.00 89.25 89 GLU A N 1
ATOM 679 C CA . GLU A 1 89 ? -0.565 3.299 -6.563 1.00 89.25 89 GLU A CA 1
ATOM 680 C C . GLU A 1 89 ? -0.499 4.395 -7.635 1.00 89.25 89 GLU A C 1
ATOM 682 O O . GLU A 1 89 ? -0.488 4.081 -8.828 1.00 89.25 89 GLU A O 1
ATOM 687 N N . GLN A 1 90 ? -0.413 5.665 -7.234 1.00 89.06 90 GLN A N 1
ATOM 688 C CA . GLN A 1 90 ? -0.220 6.795 -8.150 1.00 89.06 90 GLN A CA 1
ATOM 689 C C . GLN A 1 90 ? 1.120 6.689 -8.890 1.00 89.06 90 GLN A C 1
ATOM 691 O O . GLN A 1 90 ? 1.151 6.755 -10.123 1.00 89.06 90 GLN A O 1
ATOM 696 N N . ILE A 1 91 ? 2.198 6.386 -8.161 1.00 86.38 91 ILE A N 1
ATOM 697 C CA . ILE A 1 91 ? 3.541 6.161 -8.714 1.00 86.38 91 ILE A CA 1
ATOM 698 C C . ILE A 1 91 ? 3.529 5.016 -9.742 1.00 86.38 91 ILE A C 1
ATOM 700 O O . ILE A 1 91 ? 4.054 5.151 -10.850 1.00 86.38 91 ILE A O 1
ATOM 704 N N . LYS A 1 92 ? 2.874 3.886 -9.433 1.00 83.75 92 LYS A N 1
ATOM 705 C CA . LYS A 1 92 ? 2.745 2.747 -10.367 1.00 83.75 92 LYS A CA 1
ATOM 706 C C . LYS A 1 92 ? 2.039 3.132 -11.664 1.00 83.75 92 LYS A C 1
ATOM 708 O O . LYS A 1 92 ? 2.410 2.637 -12.730 1.00 83.75 92 LYS A O 1
ATOM 713 N N . ARG A 1 93 ? 1.030 4.001 -11.573 1.00 82.94 93 ARG A N 1
ATOM 714 C CA . ARG A 1 93 ? 0.241 4.495 -12.711 1.00 82.94 93 ARG A CA 1
ATOM 715 C C . ARG A 1 93 ? 0.937 5.617 -13.484 1.00 82.94 93 ARG A C 1
ATOM 717 O O . ARG A 1 93 ? 0.419 6.013 -14.524 1.00 82.94 93 ARG A O 1
ATOM 724 N N . GLY A 1 94 ? 2.078 6.121 -13.003 1.00 72.81 94 GLY A N 1
ATOM 725 C CA . GLY A 1 94 ? 2.744 7.289 -13.585 1.00 72.81 94 GLY A CA 1
ATOM 726 C C . GLY A 1 94 ? 1.909 8.567 -13.451 1.00 72.81 94 GLY A C 1
ATOM 727 O O . GLY A 1 94 ? 1.998 9.449 -14.302 1.00 72.81 94 GLY A O 1
ATOM 728 N N . GLN A 1 95 ? 1.053 8.629 -12.427 1.00 64.00 95 GLN A N 1
ATOM 729 C CA . GLN A 1 95 ? 0.213 9.774 -12.082 1.00 64.00 95 GLN A CA 1
ATOM 730 C C . GLN A 1 95 ? 0.859 10.518 -10.908 1.00 64.00 95 GLN A C 1
ATOM 732 O O . GLN A 1 95 ? 0.291 10.551 -9.823 1.00 64.00 95 GLN A O 1
ATOM 737 N N . GLU A 1 96 ? 2.078 11.020 -11.113 1.00 55.62 96 GLU A N 1
ATOM 738 C CA . GLU A 1 96 ? 2.748 11.933 -10.171 1.00 55.62 96 GLU A CA 1
ATOM 739 C C . GLU A 1 96 ? 2.311 13.386 -10.403 1.00 55.62 96 GLU A C 1
ATOM 741 O O . GLU A 1 96 ? 2.125 13.770 -11.585 1.00 55.62 96 GLU A O 1
#

Radius of gyration: 27.3 Å; chains: 1; bounding box: 32×27×89 Å

Foldseek 3Di:
DDDPVGNPCPDPPPPPPPDPCDPPPQQVQVLNVDPHSVVVVVVLVVLLVVLVVLLVVLVVVCVVCVVVVPSPVSVVSNVVSVVVNVVSVCSRSSND

Sequence (96 aa):
GPTAENPGNVHPAVDPKSDPNPPKQEGRSIFNSIENPYALREAMTKLESSLDEIISLFQGEGDTLGKDGGFTKGKEAITKFKNWKEELEQIKRGQE

pLDDT: mean 77.79, std 16.31, range [46.06, 97.75]

Secondary structure (DSSP, 8-state):
---TT-TT--S--------SSPPP-----GGGGSS-HHHHHHHHHHHHHHHHHHHHHHHHHHHHHGGGT-THHHHHHHHHHHHHHHHHHHHHHT--

Organism: NCBI:txid215250